Protein AF-I6AS46-F1 (afdb_monomer)

Foldseek 3Di:
DPQPQPDLPDDDDDDADPPRCPLVVVLLSLVLCVLSVDDNVNDDDDDPDPVVVVVSVVVNVVLVVCLVVDVVSVVVSLCVSPVDVVSSVSSCVVCVVVVVPPDDDDDDDDDDPPPPPDDDDDDDDDDDDDDDDDDDDDDDDDDDDDDDD

Solvent-accessible surface area (backbone atoms only — not comparable to full-atom values): 10313 Å² total; per-residue (Å²): 132,83,77,78,80,74,74,77,80,74,93,80,85,84,88,71,64,90,91,66,45,62,66,58,56,51,40,47,51,52,54,40,44,46,70,70,69,47,56,70,94,78,60,87,87,87,64,99,43,72,68,59,44,52,55,52,52,49,53,43,51,53,53,51,52,45,36,73,75,31,68,69,56,33,56,52,48,52,50,65,62,31,75,49,66,67,57,40,51,53,48,48,61,62,54,52,61,61,67,69,60,82,77,69,79,91,74,79,84,82,76,79,82,82,77,79,76,74,83,77,85,79,80,87,83,82,84,85,90,88,80,89,83,82,90,88,85,88,86,90,83,84,86,80,85,89,84,89,133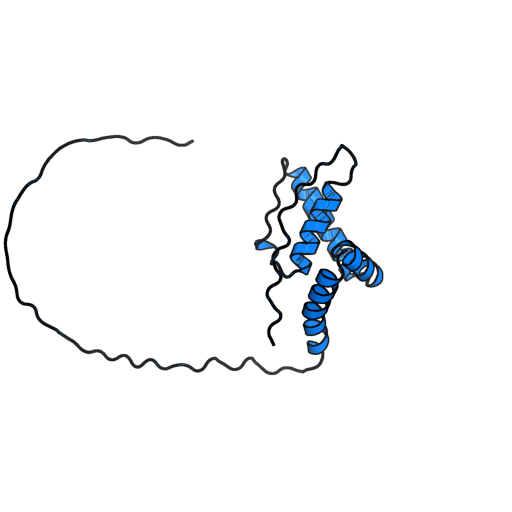

Radius of gyration: 29.0 Å; Cα contacts (8 Å, |Δi|>4): 41; chains: 1; bounding box: 75×50×52 Å

Mean predicted aligned error: 17.19 Å

pLDDT: mean 70.7, std 22.36, range [33.06, 97.69]

Structure (mmCIF, N/CA/C/O backbone):
data_AF-I6AS46-F1
#
_entry.id   AF-I6AS46-F1
#
loop_
_atom_site.group_PDB
_atom_site.id
_atom_site.type_symbol
_atom_site.label_atom_id
_atom_site.label_alt_id
_atom_site.label_comp_id
_atom_site.label_asym_id
_atom_site.label_entity_id
_atom_site.label_seq_id
_atom_site.pdbx_PDB_ins_code
_atom_site.Cartn_x
_atom_site.Cartn_y
_atom_site.Cartn_z
_atom_site.occupancy
_atom_site.B_iso_or_equiv
_atom_site.auth_seq_id
_atom_site.auth_comp_id
_atom_site.auth_asym_id
_atom_site.auth_atom_id
_atom_site.pdbx_PDB_model_num
ATOM 1 N N . MET A 1 1 ? -12.876 -28.429 -1.657 1.00 41.62 1 MET A N 1
ATOM 2 C CA . MET A 1 1 ? -12.775 -27.837 -0.304 1.00 41.62 1 MET A CA 1
ATOM 3 C C . MET A 1 1 ? -12.799 -26.328 -0.451 1.00 41.62 1 MET A C 1
ATOM 5 O O . MET A 1 1 ? -12.014 -25.816 -1.235 1.00 41.62 1 MET A O 1
ATOM 9 N N . ASN A 1 2 ? -13.709 -25.636 0.235 1.00 46.12 2 ASN A N 1
ATOM 10 C CA . ASN A 1 2 ? -13.698 -24.173 0.284 1.00 46.12 2 ASN A CA 1
ATOM 11 C C . ASN A 1 2 ? -12.563 -23.751 1.235 1.00 46.12 2 ASN A C 1
ATOM 13 O O . ASN A 1 2 ? -12.498 -24.318 2.331 1.00 46.12 2 ASN A O 1
ATOM 17 N N . PRO A 1 3 ? -11.646 -22.846 0.848 1.00 52.41 3 PRO A N 1
ATOM 18 C CA . PRO A 1 3 ? -10.605 -22.396 1.760 1.00 52.41 3 PRO A CA 1
ATOM 19 C C . PRO A 1 3 ? -11.246 -21.738 2.992 1.00 52.41 3 PRO A C 1
ATOM 21 O O . PRO A 1 3 ? -12.305 -21.114 2.868 1.00 52.41 3 PRO A O 1
ATOM 24 N N . PRO A 1 4 ? -10.640 -21.882 4.185 1.00 51.53 4 PRO A N 1
ATOM 25 C CA . PRO A 1 4 ? -11.155 -21.241 5.386 1.00 51.53 4 PRO A CA 1
ATOM 26 C C . PRO A 1 4 ? -11.260 -19.725 5.157 1.00 51.53 4 PRO A C 1
ATOM 28 O O . PRO A 1 4 ? -10.399 -19.153 4.476 1.00 51.53 4 PRO A O 1
ATOM 31 N N . PRO A 1 5 ? -12.297 -19.061 5.701 1.00 54.41 5 PRO A N 1
ATOM 32 C CA . PRO A 1 5 ? -12.403 -17.615 5.608 1.00 54.41 5 PRO A CA 1
ATOM 33 C C . PRO A 1 5 ? -11.149 -17.005 6.231 1.00 54.41 5 PRO A C 1
ATOM 35 O O . PRO A 1 5 ? -10.767 -17.354 7.351 1.00 54.41 5 PRO A O 1
ATOM 38 N N . LEU A 1 6 ? -10.486 -16.116 5.493 1.00 57.94 6 LEU A N 1
ATOM 39 C CA . LEU A 1 6 ? -9.358 -15.384 6.045 1.00 57.94 6 LEU A CA 1
ATOM 40 C C . LEU A 1 6 ? -9.876 -14.571 7.216 1.00 57.94 6 LEU A C 1
ATOM 42 O O . LEU A 1 6 ? -10.790 -13.759 7.064 1.00 57.94 6 LEU A O 1
ATOM 46 N N . GLN A 1 7 ? -9.296 -14.804 8.387 1.00 60.25 7 GLN A N 1
ATOM 47 C CA . GLN A 1 7 ? -9.570 -13.943 9.519 1.00 60.25 7 GLN A CA 1
ATOM 48 C C . GLN A 1 7 ? -9.150 -12.524 9.122 1.00 60.25 7 GLN A C 1
ATOM 50 O O . GLN A 1 7 ? -8.021 -12.339 8.645 1.00 60.25 7 GLN A O 1
ATOM 55 N N . PRO A 1 8 ? -10.043 -11.527 9.261 1.00 61.50 8 PRO A N 1
ATOM 56 C CA . PRO A 1 8 ? -9.684 -10.160 8.964 1.00 61.50 8 PRO A CA 1
ATOM 57 C C . PRO A 1 8 ? -8.493 -9.807 9.854 1.00 61.50 8 PRO A C 1
ATOM 59 O O . PRO A 1 8 ? -8.508 -10.085 11.056 1.00 61.50 8 PRO A O 1
ATOM 62 N N . PRO A 1 9 ? -7.419 -9.257 9.281 1.00 70.12 9 PRO A N 1
ATOM 63 C CA . PRO A 1 9 ? -6.229 -8.999 10.057 1.00 70.12 9 PRO A CA 1
ATOM 64 C C . PRO A 1 9 ? -6.569 -8.005 11.170 1.00 70.12 9 PRO A C 1
ATOM 66 O O . PRO A 1 9 ? -7.232 -7.004 10.901 1.00 70.12 9 PRO A O 1
ATOM 69 N N . GLY A 1 10 ? -6.111 -8.278 12.394 1.00 81.12 10 GLY A N 1
ATOM 70 C CA . GLY A 1 10 ? -6.505 -7.535 13.595 1.00 81.12 10 GLY A CA 1
ATOM 71 C C . GLY A 1 10 ? -6.318 -6.016 13.507 1.00 81.12 10 GLY A C 1
ATOM 72 O O . GLY A 1 10 ? -5.624 -5.497 12.624 1.00 81.12 10 GLY A O 1
ATOM 73 N N . HIS A 1 11 ? -6.949 -5.298 14.436 1.00 87.25 11 HIS A N 1
ATOM 74 C CA . HIS A 1 11 ? -6.838 -3.844 14.532 1.00 87.25 11 HIS A CA 1
ATOM 75 C C . HIS A 1 11 ? -5.375 -3.421 14.722 1.00 87.25 11 HIS A C 1
ATOM 77 O O . HIS A 1 11 ? -4.628 -4.043 15.476 1.00 87.25 11 HIS A O 1
ATOM 83 N N . ARG A 1 12 ? -4.956 -2.365 14.017 1.00 86.44 12 ARG A N 1
ATOM 84 C CA . ARG A 1 12 ? -3.594 -1.821 14.087 1.00 86.44 12 ARG A CA 1
ATOM 85 C C . ARG A 1 12 ? -3.660 -0.319 14.301 1.00 86.44 12 ARG A C 1
ATOM 87 O O . ARG A 1 12 ? -4.354 0.373 13.562 1.00 86.44 12 ARG A O 1
ATOM 94 N N . MET A 1 13 ? -2.904 0.168 15.276 1.00 88.94 13 MET A N 1
ATOM 95 C CA . MET A 1 13 ? -2.635 1.589 15.465 1.00 88.94 13 MET A CA 1
ATOM 96 C C . MET A 1 13 ? -1.217 1.872 14.979 1.00 88.94 13 MET A C 1
ATOM 98 O O . MET A 1 13 ? -0.277 1.197 15.391 1.00 88.94 13 MET A O 1
ATOM 102 N N . ILE A 1 14 ? -1.066 2.848 14.087 1.00 85.56 14 ILE A N 1
ATOM 103 C CA . ILE A 1 14 ? 0.235 3.255 13.549 1.00 85.56 14 ILE A CA 1
ATOM 104 C C . ILE A 1 14 ? 0.559 4.624 14.138 1.00 85.56 14 ILE A C 1
ATOM 106 O O . ILE A 1 14 ? -0.022 5.633 13.740 1.00 85.56 14 ILE A O 1
ATOM 110 N N . LEU A 1 15 ? 1.479 4.649 15.100 1.00 87.50 15 LEU A N 1
ATOM 111 C CA . LEU A 1 15 ? 2.066 5.881 15.622 1.00 87.50 15 LEU A CA 1
ATOM 112 C C . LEU A 1 15 ? 3.251 6.261 14.743 1.00 87.50 15 LEU A C 1
ATOM 114 O O . LEU A 1 15 ? 4.117 5.432 14.478 1.00 87.50 15 LEU A O 1
ATOM 118 N N . ALA A 1 16 ? 3.271 7.495 14.251 1.00 81.19 16 ALA A N 1
ATOM 119 C CA . ALA A 1 16 ? 4.202 7.854 13.197 1.00 81.19 16 ALA A CA 1
ATOM 120 C C . ALA A 1 16 ? 4.445 9.370 13.118 1.00 81.19 16 ALA A C 1
ATOM 122 O O . ALA A 1 16 ? 3.512 10.154 12.918 1.00 81.19 16 ALA A O 1
ATOM 123 N N . SER A 1 17 ? 5.713 9.779 13.204 1.00 86.31 17 SER A N 1
ATOM 124 C CA . SER A 1 17 ? 6.184 11.172 13.077 1.00 86.31 17 SER A CA 1
ATOM 125 C C . SER A 1 17 ? 6.125 11.683 11.628 1.00 86.31 17 SER A C 1
ATOM 127 O O . SER A 1 17 ? 5.799 10.925 10.706 1.00 86.31 17 SER A O 1
ATOM 129 N N . ALA A 1 18 ? 6.397 12.965 11.374 1.00 82.31 18 ALA A N 1
ATOM 130 C CA . ALA A 1 18 ? 6.520 13.474 10.000 1.00 82.31 18 ALA A CA 1
ATOM 131 C C . ALA A 1 18 ? 7.553 12.649 9.196 1.00 82.31 18 ALA A C 1
ATOM 133 O O . ALA A 1 18 ? 8.561 12.222 9.748 1.00 82.31 18 ALA A O 1
ATOM 134 N N . GLY A 1 19 ? 7.262 12.343 7.925 1.00 81.56 19 GLY A N 1
ATOM 135 C CA . GLY A 1 19 ? 8.168 11.581 7.045 1.00 81.56 19 GLY A CA 1
ATOM 136 C C . GLY A 1 19 ? 8.295 10.068 7.303 1.00 81.56 19 GLY A C 1
ATOM 137 O O . GLY A 1 19 ? 8.901 9.371 6.505 1.00 81.56 19 GLY A O 1
ATOM 138 N N . SER A 1 20 ? 7.678 9.516 8.350 1.00 76.62 20 SER A N 1
ATOM 139 C CA . SER A 1 20 ? 7.827 8.093 8.742 1.00 76.62 20 SER A CA 1
ATOM 140 C C . SER A 1 20 ? 7.035 7.069 7.906 1.00 76.62 20 SER A C 1
ATOM 142 O O . SER A 1 20 ? 6.897 5.916 8.302 1.00 76.62 20 SER A O 1
ATOM 144 N N . GLY A 1 21 ? 6.474 7.468 6.761 1.00 84.94 21 GLY A N 1
ATOM 145 C CA . GLY A 1 21 ? 5.791 6.527 5.865 1.00 84.94 21 GLY A CA 1
ATOM 146 C C . GLY A 1 21 ? 4.373 6.113 6.288 1.00 84.94 21 GLY A C 1
ATOM 147 O O . GLY A 1 21 ? 3.925 5.033 5.919 1.00 84.94 21 GLY A O 1
ATOM 148 N N . LYS A 1 22 ? 3.620 6.962 7.007 1.00 91.69 22 LYS A N 1
ATOM 149 C CA . LYS A 1 22 ? 2.192 6.712 7.337 1.00 91.69 22 LYS A CA 1
ATOM 150 C C . LYS A 1 22 ? 1.363 6.320 6.124 1.00 91.69 22 LYS A C 1
ATOM 152 O O . LYS A 1 22 ? 0.656 5.318 6.152 1.00 91.69 22 LYS A O 1
ATOM 157 N N . THR A 1 23 ? 1.476 7.114 5.063 1.00 90.06 23 THR A N 1
ATOM 158 C CA . THR A 1 23 ? 0.766 6.883 3.807 1.00 90.06 23 THR A CA 1
ATOM 159 C C . THR A 1 23 ? 1.148 5.528 3.234 1.00 90.06 23 THR A C 1
ATOM 161 O O . THR A 1 23 ? 0.274 4.727 2.945 1.00 90.06 23 THR A O 1
ATOM 164 N N . TYR A 1 24 ? 2.446 5.223 3.196 1.00 90.94 24 TYR A N 1
ATOM 165 C CA . TYR A 1 24 ? 2.956 3.944 2.718 1.00 90.94 24 TYR A CA 1
ATOM 166 C C . TYR A 1 24 ? 2.382 2.749 3.495 1.00 90.94 24 TYR A C 1
ATOM 168 O O . TYR A 1 24 ? 1.886 1.791 2.902 1.00 90.94 24 TYR A O 1
ATOM 176 N N . ALA A 1 25 ? 2.371 2.832 4.828 1.00 90.88 25 ALA A N 1
ATOM 177 C CA . ALA A 1 25 ? 1.812 1.792 5.682 1.00 90.88 25 ALA A CA 1
ATOM 178 C C . ALA A 1 25 ? 0.292 1.625 5.488 1.00 90.88 25 ALA A C 1
ATOM 180 O O . ALA A 1 25 ? -0.199 0.495 5.445 1.00 90.88 25 ALA A O 1
ATOM 181 N N . LEU A 1 26 ? -0.455 2.724 5.321 1.00 92.62 26 LEU A N 1
ATOM 182 C CA . LEU A 1 26 ? -1.891 2.689 5.027 1.00 92.62 26 LEU A CA 1
ATOM 183 C C . LEU A 1 26 ? -2.185 2.125 3.629 1.00 92.62 26 LEU A C 1
ATOM 185 O O . LEU A 1 26 ? -3.104 1.322 3.482 1.00 92.62 26 LEU A O 1
ATOM 189 N N . THR A 1 27 ? -1.391 2.481 2.617 1.00 94.50 27 THR A N 1
ATOM 190 C CA . THR A 1 27 ? -1.526 1.961 1.249 1.00 94.50 27 THR A CA 1
ATOM 191 C C . THR A 1 27 ? -1.268 0.459 1.240 1.00 94.50 27 THR A C 1
ATOM 193 O O . THR A 1 27 ? -2.086 -0.303 0.727 1.00 94.50 27 THR A O 1
ATOM 196 N N . ASN A 1 28 ? -0.192 0.004 1.890 1.00 93.69 28 ASN A N 1
ATOM 197 C CA . ASN A 1 28 ? 0.091 -1.422 2.057 1.00 93.69 28 ASN A CA 1
ATOM 198 C C . ASN A 1 28 ? -1.053 -2.135 2.767 1.00 93.69 28 ASN A C 1
ATOM 200 O O . ASN A 1 28 ? -1.468 -3.212 2.350 1.00 93.69 28 ASN A O 1
ATOM 204 N N . ARG A 1 29 ? -1.603 -1.524 3.818 1.00 92.56 29 ARG A N 1
ATOM 205 C CA . ARG A 1 29 ? -2.737 -2.092 4.537 1.00 92.56 29 ARG A CA 1
ATOM 206 C C . ARG A 1 29 ? -3.963 -2.255 3.640 1.00 92.56 29 ARG A C 1
ATOM 208 O O . ARG A 1 29 ? -4.607 -3.299 3.695 1.00 92.56 29 ARG A O 1
ATOM 215 N N . PHE A 1 30 ? -4.267 -1.261 2.812 1.00 94.62 30 PHE A N 1
ATOM 216 C CA . PHE A 1 30 ? -5.375 -1.331 1.864 1.00 94.62 30 PHE A CA 1
ATOM 217 C C . PHE A 1 30 ? -5.165 -2.462 0.849 1.00 94.62 30 PHE A C 1
ATOM 219 O O . PHE A 1 30 ? -6.026 -3.325 0.697 1.00 94.62 30 PHE A O 1
ATOM 226 N N . VAL A 1 31 ? -3.985 -2.521 0.221 1.00 94.81 31 VAL A N 1
ATOM 227 C CA . VAL A 1 31 ? -3.647 -3.574 -0.751 1.00 94.81 31 VAL A CA 1
ATOM 228 C C . VAL A 1 31 ? -3.659 -4.959 -0.101 1.00 94.81 31 VAL A C 1
ATOM 230 O O . VAL A 1 31 ? -4.128 -5.915 -0.707 1.00 94.81 31 VAL A O 1
ATOM 233 N N . GLN A 1 32 ? -3.215 -5.079 1.152 1.00 91.38 32 GLN A N 1
ATOM 234 C CA . GLN A 1 32 ? -3.288 -6.327 1.908 1.00 91.38 32 GLN A CA 1
ATOM 235 C C . GLN A 1 32 ? -4.738 -6.802 2.077 1.00 91.38 32 GLN A C 1
ATOM 237 O O . GLN A 1 32 ? -5.010 -7.984 1.897 1.00 91.38 32 GLN A O 1
ATOM 242 N N . LEU A 1 33 ? -5.673 -5.904 2.403 1.00 90.50 33 LEU A N 1
ATOM 243 C CA . LEU A 1 33 ? -7.092 -6.253 2.527 1.00 90.50 33 LEU A CA 1
ATOM 244 C C . LEU A 1 33 ? -7.678 -6.716 1.187 1.00 90.50 33 LEU A C 1
ATOM 246 O O . LEU A 1 33 ? -8.371 -7.732 1.155 1.00 90.50 33 LEU A O 1
ATOM 250 N N . LEU A 1 34 ? -7.345 -6.035 0.087 1.00 91.56 34 LEU A N 1
ATOM 251 C CA . LEU A 1 34 ? -7.735 -6.468 -1.260 1.00 91.56 34 LEU A CA 1
ATOM 252 C C . LEU A 1 34 ? -7.170 -7.856 -1.597 1.00 91.56 34 LEU A C 1
ATOM 254 O O . LEU A 1 34 ? -7.887 -8.724 -2.084 1.00 91.56 34 LEU A O 1
ATOM 258 N N . ALA A 1 35 ? -5.892 -8.089 -1.293 1.00 88.81 35 ALA A N 1
ATOM 259 C CA . ALA A 1 35 ? -5.210 -9.360 -1.528 1.00 88.81 35 ALA A CA 1
ATOM 260 C C . ALA A 1 35 ? -5.816 -10.522 -0.716 1.00 88.81 35 ALA A C 1
ATOM 262 O O . ALA A 1 35 ? -5.788 -11.668 -1.165 1.00 88.81 35 ALA A O 1
ATOM 263 N N . LEU A 1 36 ? -6.396 -10.212 0.447 1.00 85.81 36 LEU A N 1
ATOM 264 C CA . LEU A 1 36 ? -7.174 -11.122 1.292 1.00 85.81 36 LEU A CA 1
ATOM 265 C C . LEU A 1 36 ? -8.628 -11.315 0.801 1.00 85.81 36 LEU A C 1
ATOM 267 O O . LEU A 1 36 ? -9.433 -11.942 1.486 1.00 85.81 36 LEU A O 1
ATOM 271 N N . GLY A 1 37 ? -8.984 -10.780 -0.369 1.00 86.00 37 GLY A N 1
ATOM 272 C CA . GLY A 1 37 ? -10.293 -10.965 -0.997 1.00 86.00 37 GLY A CA 1
ATOM 273 C C . GLY A 1 37 ? -11.377 -10.000 -0.517 1.00 86.00 37 GLY A C 1
ATOM 274 O O . GLY A 1 37 ? -12.553 -10.215 -0.814 1.00 86.00 37 GLY A O 1
ATOM 275 N N . ALA A 1 38 ? -11.029 -8.938 0.218 1.00 88.12 38 ALA A N 1
ATOM 276 C CA . ALA A 1 38 ? -11.998 -7.895 0.532 1.00 88.12 38 ALA A CA 1
ATOM 277 C C . ALA A 1 38 ? -12.382 -7.136 -0.747 1.00 88.12 38 ALA A C 1
ATOM 279 O O . ALA A 1 38 ? -11.518 -6.619 -1.455 1.00 88.12 38 ALA A O 1
ATOM 280 N N . ALA A 1 39 ? -13.684 -7.047 -1.022 1.00 88.44 39 ALA A N 1
ATOM 281 C CA . ALA A 1 39 ? -14.193 -6.209 -2.101 1.00 88.44 39 ALA A CA 1
ATOM 282 C C . ALA A 1 39 ? -13.875 -4.727 -1.807 1.00 88.44 39 ALA A C 1
ATOM 284 O O . ALA A 1 39 ? -14.048 -4.301 -0.658 1.00 88.44 39 ALA A O 1
ATOM 285 N N . PRO A 1 40 ? -13.414 -3.937 -2.795 1.00 91.69 40 PRO A N 1
ATOM 286 C CA . PRO A 1 40 ? -12.982 -2.556 -2.576 1.00 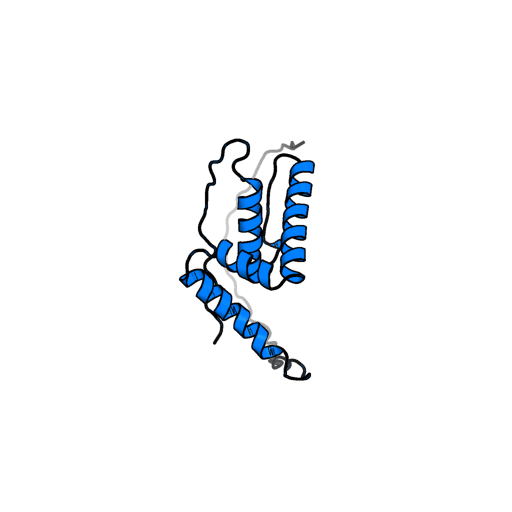91.69 40 PRO A CA 1
ATOM 287 C C . PRO A 1 40 ? -14.095 -1.670 -2.002 1.00 91.69 40 PRO A C 1
ATOM 289 O O . PRO A 1 40 ? -13.824 -0.831 -1.149 1.00 91.69 40 PRO A O 1
ATOM 292 N N . GLU A 1 41 ? -15.355 -1.914 -2.365 1.00 93.50 41 GLU A N 1
ATOM 293 C CA . GLU A 1 41 ? -16.533 -1.191 -1.864 1.00 93.50 41 GLU A CA 1
ATOM 294 C C . GLU A 1 41 ? -16.792 -1.440 -0.369 1.00 93.50 41 GLU A C 1
ATOM 296 O O . GLU A 1 41 ? -17.549 -0.711 0.270 1.00 93.50 41 GLU A O 1
ATOM 301 N N . ARG A 1 42 ? -16.168 -2.475 0.209 1.00 91.88 42 ARG A N 1
ATOM 302 C CA . ARG A 1 42 ? -16.261 -2.817 1.636 1.00 91.88 42 ARG A CA 1
ATOM 303 C C . ARG A 1 42 ? -15.121 -2.229 2.467 1.00 91.88 42 ARG A C 1
ATOM 305 O O . ARG A 1 42 ? -15.108 -2.436 3.681 1.00 91.88 42 ARG A O 1
ATOM 312 N N . ILE A 1 43 ? -14.170 -1.527 1.849 1.00 92.69 43 ILE A N 1
ATOM 313 C CA . ILE A 1 43 ? -13.041 -0.900 2.537 1.00 92.69 43 ILE A CA 1
ATOM 314 C C . ILE A 1 43 ? -13.246 0.614 2.541 1.00 92.69 43 ILE A C 1
ATOM 316 O O . ILE A 1 43 ? -13.199 1.265 1.502 1.00 92.69 43 ILE A O 1
ATOM 320 N N . VAL A 1 44 ? -13.426 1.188 3.729 1.00 93.94 44 VAL A N 1
ATOM 321 C CA . VAL A 1 44 ? -13.554 2.640 3.904 1.00 93.94 44 VAL A CA 1
ATOM 322 C C . VAL A 1 44 ? -12.243 3.201 4.445 1.00 93.94 44 VAL A C 1
ATOM 324 O O . VAL A 1 44 ? -11.775 2.786 5.505 1.00 93.94 44 VAL A O 1
ATOM 327 N N . ALA A 1 45 ? -11.664 4.163 3.726 1.00 93.12 45 ALA A N 1
ATOM 328 C CA . ALA A 1 45 ? -10.517 4.947 4.173 1.00 93.12 45 ALA A CA 1
ATOM 329 C C . ALA A 1 45 ? -10.950 6.401 4.389 1.00 93.12 45 ALA A C 1
ATOM 331 O O . ALA A 1 45 ? -11.509 7.026 3.491 1.00 93.12 45 ALA A O 1
ATOM 332 N N . LEU A 1 46 ? -10.702 6.933 5.587 1.00 94.44 46 LEU A N 1
ATOM 333 C CA . LEU A 1 46 ? -11.076 8.294 5.968 1.00 94.44 46 LEU A CA 1
ATOM 334 C C . LEU A 1 46 ? -9.822 9.162 6.093 1.00 94.44 46 LEU A C 1
ATOM 336 O O . LEU A 1 46 ? -8.825 8.743 6.681 1.00 94.44 46 LEU A O 1
ATOM 340 N N . THR A 1 47 ? -9.880 10.382 5.565 1.00 93.69 47 THR A N 1
ATOM 341 C CA . THR A 1 47 ? -8.801 11.374 5.639 1.00 93.69 47 THR A CA 1
ATOM 342 C C . THR A 1 47 ? -9.363 12.739 6.034 1.00 93.69 47 THR A C 1
ATOM 344 O O . THR A 1 47 ? -10.549 13.015 5.866 1.00 93.69 47 THR A O 1
ATOM 347 N N . PHE A 1 48 ? -8.505 13.624 6.548 1.00 95.19 48 PHE A N 1
ATOM 348 C CA . PHE A 1 48 ? -8.918 14.974 6.953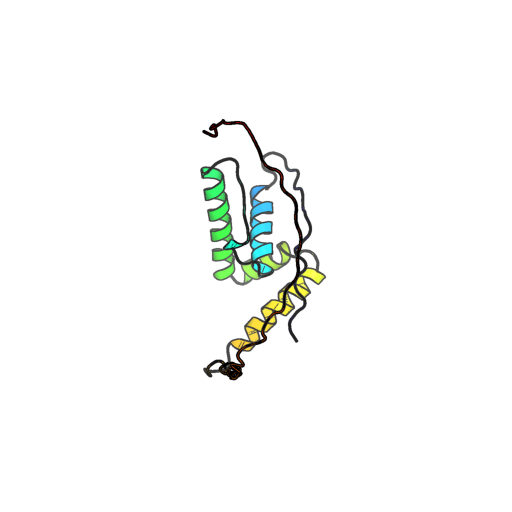 1.00 95.19 48 PHE A CA 1
ATOM 349 C C . PHE A 1 48 ? -9.243 15.899 5.775 1.00 95.19 48 PHE A C 1
ATOM 351 O O . PHE A 1 48 ? -9.971 16.874 5.943 1.00 95.19 48 PHE A O 1
ATOM 358 N N . THR A 1 49 ? -8.688 15.641 4.588 1.00 96.38 49 THR A N 1
ATOM 359 C CA . THR A 1 49 ? -8.859 16.515 3.423 1.00 96.38 49 THR A CA 1
ATOM 360 C C . THR A 1 49 ? -9.123 15.717 2.154 1.00 96.38 49 THR A C 1
ATOM 362 O O . THR A 1 49 ? -8.608 14.613 1.965 1.00 96.38 49 THR A O 1
ATOM 365 N N . ARG A 1 50 ? -9.877 16.325 1.230 1.00 97.50 50 ARG A N 1
ATOM 366 C CA . ARG A 1 50 ? -10.138 15.754 -0.102 1.00 97.50 50 ARG A CA 1
ATOM 367 C C . ARG A 1 50 ? -8.857 15.534 -0.906 1.00 97.50 50 ARG A C 1
ATOM 369 O O . ARG A 1 50 ? -8.732 14.514 -1.568 1.00 97.50 50 ARG A O 1
ATOM 376 N N . LYS A 1 51 ? -7.896 16.461 -0.813 1.00 96.75 51 LYS A N 1
ATOM 377 C CA . LYS A 1 51 ? -6.595 16.329 -1.484 1.00 96.75 51 LYS A CA 1
ATOM 378 C C . LYS A 1 51 ? -5.845 15.088 -0.991 1.00 96.75 51 LYS A C 1
ATOM 380 O O . LYS A 1 51 ? -5.423 14.284 -1.809 1.00 96.75 51 LYS A O 1
ATOM 385 N N . ALA A 1 52 ? -5.774 14.887 0.327 1.00 94.88 52 ALA A N 1
ATOM 386 C CA . ALA A 1 52 ? -5.138 13.702 0.900 1.00 94.88 52 ALA A CA 1
ATOM 387 C C . ALA A 1 52 ? -5.877 12.403 0.537 1.00 94.88 52 ALA A C 1
ATOM 389 O O . ALA A 1 52 ? -5.232 11.377 0.358 1.00 94.88 52 ALA A O 1
ATOM 390 N N . ALA A 1 53 ? -7.212 12.433 0.415 1.00 95.38 53 ALA A N 1
ATOM 391 C CA . ALA A 1 53 ? -7.968 11.279 -0.082 1.00 95.38 53 ALA A CA 1
ATOM 392 C C . ALA A 1 53 ? -7.574 10.921 -1.525 1.00 95.38 53 ALA A C 1
ATOM 394 O O . ALA A 1 53 ? -7.320 9.752 -1.797 1.00 95.38 53 ALA A O 1
ATOM 395 N N . GLY A 1 54 ? -7.486 11.921 -2.413 1.00 96.31 54 GLY A N 1
ATOM 396 C CA . GLY A 1 54 ? -7.080 11.730 -3.809 1.00 96.31 54 GLY A CA 1
ATOM 397 C C . GLY A 1 54 ? -5.657 11.188 -3.939 1.00 96.31 54 GLY A C 1
ATOM 398 O O . GLY A 1 54 ? -5.437 10.168 -4.583 1.00 96.31 54 GLY A O 1
ATOM 399 N N . GLU A 1 55 ? -4.699 11.799 -3.238 1.00 95.94 55 GLU A N 1
ATOM 400 C CA . GLU A 1 55 ? -3.311 11.317 -3.209 1.00 95.94 55 GLU A CA 1
ATOM 401 C C . GLU A 1 55 ? -3.230 9.875 -2.688 1.00 95.94 55 GLU A C 1
ATOM 403 O O . GLU A 1 55 ? -2.519 9.045 -3.248 1.00 95.94 55 GLU A O 1
ATOM 408 N N . PHE A 1 56 ? -3.998 9.543 -1.646 1.00 95.62 56 PHE A N 1
ATOM 409 C CA . PHE A 1 56 ? -4.036 8.189 -1.106 1.00 95.62 56 PHE A CA 1
ATOM 410 C C . PHE A 1 56 ? -4.594 7.166 -2.108 1.00 95.62 56 PHE A C 1
ATOM 412 O O . PHE A 1 56 ? -4.002 6.096 -2.271 1.00 95.62 56 PHE A O 1
ATOM 419 N N . SER A 1 57 ? -5.698 7.482 -2.797 1.00 95.44 57 SER A N 1
ATOM 420 C CA . SER A 1 57 ? -6.258 6.603 -3.832 1.00 95.44 57 SER A CA 1
ATOM 421 C C . SER A 1 57 ? -5.316 6.432 -5.019 1.00 95.44 57 SER A C 1
ATOM 423 O O . SER A 1 57 ? -5.143 5.311 -5.500 1.00 95.44 57 SER A O 1
ATOM 425 N N . ASP A 1 58 ? -4.657 7.506 -5.451 1.00 96.81 58 ASP A N 1
ATOM 426 C CA . ASP A 1 58 ? -3.719 7.469 -6.571 1.00 96.81 58 ASP A CA 1
ATOM 427 C C . ASP A 1 58 ? -2.523 6.567 -6.259 1.00 96.81 58 ASP A C 1
ATOM 429 O O . ASP A 1 58 ? -2.115 5.764 -7.098 1.00 96.81 58 ASP A O 1
ATOM 433 N N . GLU A 1 59 ? -1.984 6.632 -5.039 1.00 96.75 59 GLU A N 1
ATOM 434 C CA . GLU A 1 59 ? -0.888 5.757 -4.615 1.00 96.75 59 GLU A CA 1
ATOM 435 C C . GLU A 1 59 ? -1.297 4.277 -4.572 1.00 96.75 59 GLU A C 1
ATOM 437 O O . GLU A 1 59 ? -0.520 3.411 -4.984 1.00 96.75 59 GLU A O 1
ATOM 442 N N . ILE A 1 60 ? -2.528 3.963 -4.146 1.00 96.56 60 ILE A N 1
ATOM 443 C CA . ILE A 1 60 ? -3.060 2.591 -4.219 1.00 96.56 60 ILE A CA 1
ATOM 444 C C . ILE A 1 60 ? -3.114 2.121 -5.675 1.00 96.56 60 ILE A C 1
ATOM 446 O O . ILE A 1 60 ? -2.609 1.042 -5.992 1.00 96.56 60 ILE A O 1
ATOM 450 N N . LEU A 1 61 ? -3.698 2.927 -6.565 1.00 97.06 61 LEU A N 1
ATOM 451 C CA . LEU A 1 61 ? -3.863 2.574 -7.974 1.00 97.06 61 LEU A CA 1
ATOM 452 C C . LEU A 1 61 ? -2.516 2.389 -8.676 1.00 97.06 61 LEU A C 1
ATOM 454 O O . LEU A 1 61 ? -2.329 1.387 -9.361 1.00 97.06 61 LEU A O 1
ATOM 458 N N . LYS A 1 62 ? -1.547 3.287 -8.456 1.00 97.25 62 LYS A N 1
ATOM 459 C CA . LYS A 1 62 ? -0.182 3.153 -8.994 1.00 97.25 62 LYS A CA 1
ATOM 460 C C . LYS A 1 62 ? 0.481 1.860 -8.530 1.00 97.25 62 LYS A C 1
ATOM 462 O O . LYS A 1 62 ? 1.088 1.152 -9.333 1.00 97.25 62 LYS A O 1
ATOM 467 N N . LYS A 1 63 ? 0.356 1.534 -7.241 1.00 95.94 63 LYS A N 1
ATOM 468 C CA . LYS A 1 63 ? 0.947 0.326 -6.654 1.00 95.94 63 LYS A CA 1
ATOM 469 C C . LYS A 1 63 ? 0.336 -0.948 -7.241 1.00 95.94 63 LYS A C 1
ATOM 471 O O . LYS A 1 63 ? 1.074 -1.861 -7.606 1.00 95.94 63 LYS A O 1
ATOM 476 N N . LEU A 1 64 ? -0.989 -0.985 -7.391 1.00 96.62 64 LEU A N 1
ATOM 477 C CA . LEU A 1 64 ? -1.704 -2.094 -8.029 1.00 96.62 64 LEU A CA 1
ATOM 478 C C . LEU A 1 64 ? -1.366 -2.218 -9.519 1.00 96.62 64 LEU A C 1
ATOM 480 O O . LEU A 1 64 ? -1.082 -3.318 -9.982 1.00 96.62 64 LEU A O 1
ATOM 484 N N . ALA A 1 65 ? -1.337 -1.105 -10.256 1.00 97.69 65 ALA A N 1
ATOM 485 C CA . ALA A 1 65 ? -0.985 -1.089 -11.673 1.00 97.69 65 ALA A CA 1
ATOM 486 C C . ALA A 1 65 ? 0.439 -1.613 -11.904 1.00 97.69 65 ALA A C 1
ATOM 488 O O . ALA A 1 65 ? 0.659 -2.445 -12.782 1.00 97.69 65 ALA A O 1
ATOM 489 N N . ARG A 1 66 ? 1.397 -1.199 -11.065 1.00 97.31 66 ARG A N 1
ATOM 490 C CA . ARG A 1 66 ? 2.769 -1.713 -11.121 1.00 97.31 66 ARG A CA 1
ATOM 491 C C . ARG A 1 66 ? 2.831 -3.210 -10.820 1.00 97.31 66 ARG A C 1
ATOM 493 O O . ARG A 1 66 ? 3.504 -3.931 -11.541 1.00 97.31 66 ARG A O 1
ATOM 500 N N . ALA A 1 67 ? 2.107 -3.688 -9.808 1.00 95.62 67 ALA A N 1
ATOM 501 C CA . ALA A 1 67 ? 2.031 -5.119 -9.501 1.00 95.62 67 ALA A CA 1
ATOM 502 C C . ALA A 1 67 ? 1.349 -5.942 -10.604 1.00 95.62 67 ALA A C 1
ATOM 504 O O . ALA A 1 67 ? 1.677 -7.109 -10.781 1.00 95.62 67 ALA A O 1
ATOM 505 N N . ALA A 1 68 ? 0.424 -5.354 -11.362 1.00 94.56 68 ALA A N 1
ATOM 506 C CA . ALA A 1 68 ? -0.177 -6.016 -12.515 1.00 94.56 68 ALA A CA 1
ATOM 507 C C . ALA A 1 68 ? 0.776 -6.083 -13.723 1.00 94.56 68 ALA A C 1
ATOM 509 O O . ALA A 1 68 ? 0.729 -7.051 -14.478 1.00 94.56 68 ALA A O 1
ATOM 510 N N . ALA A 1 69 ? 1.622 -5.065 -13.908 1.00 97.12 69 ALA A N 1
ATOM 511 C CA . ALA A 1 69 ? 2.539 -4.960 -15.043 1.00 97.12 69 ALA A CA 1
ATOM 512 C C . ALA A 1 69 ? 3.875 -5.698 -14.839 1.00 97.12 69 ALA A C 1
ATOM 514 O O . ALA A 1 69 ? 4.468 -6.161 -15.810 1.00 97.12 69 ALA A O 1
ATOM 515 N N . ASP A 1 70 ? 4.351 -5.799 -13.598 1.00 96.75 70 ASP A N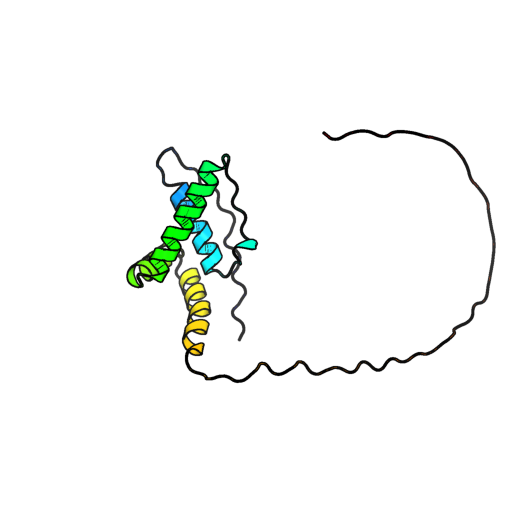 1
ATOM 516 C CA . ASP A 1 70 ? 5.673 -6.323 -13.249 1.00 96.75 70 ASP A CA 1
ATOM 517 C C . ASP A 1 70 ? 5.544 -7.494 -12.246 1.00 96.75 70 ASP A C 1
ATOM 519 O O . ASP A 1 70 ? 5.271 -7.270 -11.057 1.00 96.75 70 ASP A O 1
ATOM 523 N N . PRO A 1 71 ? 5.739 -8.751 -12.701 1.00 92.88 71 PRO A N 1
ATOM 524 C CA . PRO A 1 71 ? 5.671 -9.936 -11.845 1.00 92.88 71 PRO A CA 1
ATOM 525 C C . PRO A 1 71 ? 6.709 -9.957 -10.715 1.00 92.88 71 PRO A C 1
ATOM 527 O O . PRO A 1 71 ? 6.418 -10.454 -9.621 1.00 92.88 71 PRO A O 1
ATOM 530 N N . ASP A 1 72 ? 7.902 -9.402 -10.938 1.00 95.00 72 ASP A N 1
ATOM 531 C CA . ASP A 1 72 ? 8.962 -9.365 -9.928 1.00 95.00 72 ASP A CA 1
ATOM 532 C C . ASP A 1 72 ? 8.597 -8.378 -8.819 1.00 95.00 72 ASP A C 1
ATOM 534 O O . ASP A 1 72 ? 8.702 -8.696 -7.624 1.00 95.00 72 ASP A O 1
ATOM 538 N N . TYR A 1 73 ? 8.055 -7.217 -9.196 1.00 95.19 73 TYR A N 1
ATOM 539 C CA . TYR A 1 73 ? 7.481 -6.275 -8.242 1.00 95.19 73 TYR A CA 1
ATOM 540 C C . TYR A 1 73 ? 6.305 -6.888 -7.475 1.00 95.19 73 TYR A C 1
ATOM 542 O O . TYR A 1 73 ? 6.242 -6.752 -6.252 1.00 95.19 73 TYR A O 1
ATOM 550 N N . ALA A 1 74 ? 5.408 -7.614 -8.149 1.00 92.62 74 ALA A N 1
ATOM 551 C CA . ALA A 1 74 ? 4.288 -8.295 -7.501 1.00 92.62 74 ALA A CA 1
ATOM 552 C C . ALA A 1 74 ? 4.761 -9.307 -6.445 1.00 92.62 74 ALA A C 1
ATOM 554 O O . ALA A 1 74 ? 4.224 -9.353 -5.335 1.00 92.62 74 ALA A O 1
ATOM 555 N N . SER A 1 75 ? 5.799 -10.086 -6.761 1.00 90.88 75 SER A N 1
ATOM 556 C CA . SER A 1 75 ? 6.377 -11.065 -5.836 1.00 90.88 75 SER A CA 1
ATOM 557 C C . SER A 1 75 ? 7.019 -10.398 -4.611 1.00 90.88 75 SER A C 1
ATOM 559 O O . SER A 1 75 ? 6.848 -10.863 -3.478 1.00 90.88 75 SER A O 1
ATOM 561 N N . THR A 1 76 ? 7.699 -9.269 -4.824 1.00 93.88 76 THR A N 1
ATOM 562 C CA . THR A 1 76 ? 8.318 -8.462 -3.767 1.00 93.88 76 THR A CA 1
ATOM 563 C C . THR A 1 76 ? 7.251 -7.851 -2.867 1.00 93.88 76 THR A C 1
ATOM 565 O O . THR A 1 76 ? 7.314 -7.983 -1.644 1.00 93.88 76 THR A O 1
ATOM 568 N N . LEU A 1 77 ? 6.215 -7.267 -3.467 1.00 93.12 77 LEU A N 1
ATOM 569 C CA . LEU A 1 77 ? 5.092 -6.691 -2.747 1.00 93.12 77 LEU A CA 1
ATOM 570 C C . LEU A 1 77 ? 4.358 -7.746 -1.911 1.00 93.12 77 LEU A C 1
ATOM 572 O O . LEU A 1 77 ? 4.072 -7.511 -0.742 1.00 93.12 77 LEU A O 1
ATOM 576 N N . ALA A 1 78 ? 4.105 -8.940 -2.452 1.00 90.25 78 ALA A N 1
ATOM 577 C CA . ALA A 1 78 ? 3.464 -10.018 -1.699 1.00 90.25 78 ALA A CA 1
ATOM 578 C C . ALA A 1 78 ? 4.267 -10.420 -0.446 1.00 90.25 78 ALA A C 1
ATOM 580 O O . ALA A 1 78 ? 3.682 -10.674 0.610 1.00 90.25 78 ALA A O 1
ATOM 581 N N . ARG A 1 79 ? 5.606 -10.442 -0.531 1.00 89.75 79 ARG A N 1
ATOM 582 C CA . ARG A 1 79 ? 6.478 -10.707 0.629 1.00 89.75 79 ARG A CA 1
ATOM 583 C C . ARG A 1 79 ? 6.381 -9.615 1.687 1.00 89.75 79 ARG A C 1
ATOM 585 O O . ARG A 1 79 ? 6.441 -9.930 2.874 1.00 89.75 79 ARG A O 1
ATOM 592 N N . GLU A 1 80 ? 6.235 -8.370 1.256 1.00 90.94 80 GLU A N 1
ATOM 593 C CA . GLU A 1 80 ? 6.125 -7.210 2.132 1.00 90.94 80 GLU A CA 1
ATOM 594 C C . GLU A 1 80 ? 4.764 -7.136 2.841 1.00 90.94 80 GLU A C 1
ATOM 596 O O . GLU A 1 80 ? 4.698 -6.897 4.045 1.00 90.94 80 GLU A O 1
ATOM 601 N N . LEU A 1 81 ? 3.670 -7.374 2.110 1.00 89.56 81 LEU A N 1
ATOM 602 C CA . LEU A 1 81 ? 2.309 -7.315 2.653 1.00 89.56 81 LEU A CA 1
ATOM 603 C C . LEU A 1 81 ? 2.029 -8.432 3.656 1.00 89.56 81 LEU A C 1
ATOM 605 O O . LEU A 1 81 ? 1.248 -8.249 4.589 1.00 8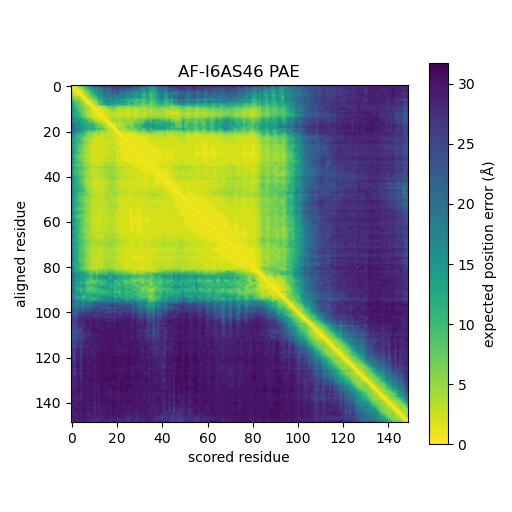9.56 81 LEU A O 1
ATOM 609 N N . PHE A 1 82 ? 2.654 -9.589 3.471 1.00 85.69 82 PHE A N 1
ATOM 610 C CA . PHE A 1 82 ? 2.488 -10.749 4.333 1.00 85.69 82 PHE A CA 1
ATOM 611 C C . PHE A 1 82 ? 3.857 -11.138 4.882 1.00 85.69 82 PHE A C 1
ATOM 613 O O . PHE A 1 82 ? 4.477 -12.034 4.332 1.00 85.69 82 PHE A O 1
ATOM 620 N N . PRO A 1 83 ? 4.389 -10.462 5.912 1.00 75.19 83 PRO A N 1
ATOM 621 C CA . PRO A 1 83 ? 5.688 -10.824 6.478 1.00 75.19 83 PRO A CA 1
ATOM 622 C C . PRO A 1 83 ? 5.647 -12.185 7.185 1.00 75.19 83 PRO A C 1
ATOM 624 O O . PRO A 1 83 ? 6.639 -12.907 7.178 1.00 75.19 83 PRO A O 1
ATOM 627 N N . ASP A 1 84 ? 4.489 -12.546 7.741 1.00 77.00 84 ASP A N 1
ATOM 628 C CA . ASP A 1 84 ? 4.253 -13.828 8.394 1.00 77.00 84 ASP A CA 1
ATOM 629 C C . ASP A 1 84 ? 4.042 -14.956 7.366 1.00 77.00 84 ASP A C 1
ATOM 631 O O . ASP A 1 84 ? 3.193 -14.866 6.468 1.00 77.00 84 ASP A O 1
ATOM 635 N N . ASP A 1 85 ? 4.810 -16.040 7.497 1.00 67.50 85 ASP A N 1
ATOM 636 C CA . ASP A 1 85 ? 4.775 -17.156 6.550 1.00 67.50 85 ASP A CA 1
ATOM 637 C C . ASP A 1 85 ? 3.439 -17.914 6.550 1.00 67.50 85 ASP A C 1
ATOM 639 O O . ASP A 1 85 ? 3.054 -18.460 5.511 1.00 67.50 85 ASP A O 1
ATOM 643 N N . ALA A 1 86 ? 2.685 -17.923 7.656 1.00 66.25 86 ALA A N 1
ATOM 644 C CA . ALA A 1 86 ? 1.350 -18.516 7.682 1.00 66.25 86 ALA A CA 1
ATOM 645 C C . ALA A 1 86 ? 0.379 -17.693 6.826 1.00 66.25 86 ALA A C 1
ATOM 647 O O . ALA A 1 86 ? -0.360 -18.254 6.013 1.00 66.25 86 ALA A O 1
ATOM 648 N N . GLN A 1 87 ? 0.442 -16.360 6.917 1.00 66.06 87 GLN A N 1
ATOM 649 C CA . GLN A 1 87 ? -0.361 -15.477 6.065 1.00 66.06 87 GLN A CA 1
ATOM 650 C C . GLN A 1 87 ? 0.020 -15.607 4.582 1.00 66.06 87 GLN A C 1
ATOM 652 O O . GLN A 1 87 ? -0.864 -15.629 3.725 1.00 66.06 87 GLN A O 1
ATOM 657 N N . ARG A 1 88 ? 1.311 -15.787 4.266 1.00 69.62 88 ARG A N 1
ATOM 658 C CA . ARG A 1 88 ? 1.769 -16.065 2.889 1.00 69.62 88 ARG A CA 1
ATOM 659 C C . ARG A 1 88 ? 1.222 -17.378 2.348 1.00 69.62 88 ARG A C 1
ATOM 661 O O . ARG A 1 88 ? 0.831 -17.437 1.185 1.00 69.62 88 ARG A O 1
ATOM 668 N N . ARG A 1 89 ? 1.217 -18.438 3.161 1.00 66.31 89 ARG A N 1
ATOM 669 C CA . ARG A 1 89 ? 0.669 -19.749 2.776 1.00 66.31 89 ARG A CA 1
ATOM 670 C C . ARG A 1 89 ? -0.827 -19.657 2.502 1.00 66.31 89 ARG A C 1
ATOM 672 O O . ARG A 1 89 ? -1.274 -20.188 1.493 1.00 66.31 89 ARG A O 1
ATOM 679 N N . LEU A 1 90 ? -1.569 -18.941 3.347 1.00 67.88 90 LEU A N 1
ATOM 680 C CA . LEU A 1 90 ? -2.999 -18.694 3.154 1.00 67.88 90 LEU A CA 1
ATOM 681 C C . LEU A 1 90 ? -3.272 -17.908 1.867 1.00 67.88 90 LEU A C 1
ATOM 683 O O . LEU A 1 90 ? -4.093 -18.334 1.058 1.00 67.88 90 LEU A O 1
ATOM 687 N N . PHE A 1 91 ? -2.532 -16.821 1.640 1.00 69.62 91 PHE A N 1
ATOM 688 C CA . PHE A 1 91 ? -2.607 -16.052 0.400 1.00 69.62 91 PHE A CA 1
ATOM 689 C C . PHE A 1 91 ? -2.320 -16.940 -0.822 1.00 69.62 91 PHE A C 1
ATOM 691 O O . PHE A 1 91 ? -3.136 -17.028 -1.737 1.00 69.62 91 PHE A O 1
ATOM 698 N N . LYS A 1 92 ? -1.208 -17.687 -0.817 1.00 73.12 92 LYS A N 1
ATOM 699 C CA . LYS A 1 92 ? -0.868 -18.608 -1.911 1.00 73.12 92 LYS A CA 1
ATOM 700 C C . LYS A 1 92 ? -1.934 -19.679 -2.133 1.00 73.12 92 LYS A C 1
ATOM 702 O O . LYS A 1 92 ? -2.223 -19.963 -3.282 1.00 73.12 92 LYS A O 1
ATOM 707 N N . ALA A 1 93 ? -2.514 -20.253 -1.079 1.00 66.56 93 ALA A N 1
ATOM 708 C CA . ALA A 1 93 ? -3.532 -21.299 -1.190 1.00 66.56 93 ALA A CA 1
ATOM 709 C C . ALA A 1 93 ? -4.841 -20.799 -1.823 1.00 66.56 93 ALA A C 1
ATOM 711 O O . ALA A 1 93 ? -5.512 -21.546 -2.530 1.00 66.56 93 ALA A O 1
ATOM 712 N N . GLN A 1 94 ? -5.211 -19.538 -1.590 1.00 64.25 94 GLN A N 1
ATOM 713 C CA . GLN A 1 94 ? -6.389 -18.942 -2.221 1.00 64.25 94 GLN A CA 1
ATOM 714 C C . GLN A 1 94 ? -6.141 -18.539 -3.672 1.00 64.25 94 GLN A C 1
ATOM 716 O O . GLN A 1 94 ? -7.014 -18.710 -4.519 1.00 64.25 94 GLN A O 1
ATOM 721 N N . HIS A 1 95 ? -4.943 -18.041 -3.971 1.00 68.31 95 HIS A N 1
ATOM 722 C CA . HIS A 1 95 ? -4.586 -17.592 -5.317 1.00 68.31 95 HIS A CA 1
ATOM 723 C C . HIS A 1 95 ? -4.041 -18.721 -6.209 1.00 68.31 95 HIS A C 1
ATOM 725 O O . HIS A 1 95 ? -4.054 -18.590 -7.428 1.00 68.31 95 HIS A O 1
ATOM 731 N N . SER A 1 96 ? -3.643 -19.871 -5.655 1.00 54.59 96 SER A N 1
ATOM 732 C CA . SER A 1 96 ? -3.337 -21.085 -6.431 1.00 54.59 96 SER A CA 1
ATOM 733 C C . SER A 1 96 ? -4.594 -21.767 -6.975 1.00 54.59 96 SER A C 1
ATOM 735 O O . SER A 1 96 ? -4.537 -22.430 -8.008 1.00 54.59 96 SER A O 1
ATOM 737 N N . ALA A 1 97 ? -5.751 -21.566 -6.334 1.00 46.94 97 ALA A N 1
ATOM 738 C CA . ALA A 1 97 ? -7.034 -21.984 -6.893 1.00 46.94 97 ALA A CA 1
ATOM 739 C C . ALA A 1 97 ? -7.366 -21.217 -8.190 1.00 46.94 97 ALA A C 1
ATOM 741 O O . ALA A 1 97 ? -8.019 -21.757 -9.080 1.00 46.94 97 ALA A O 1
ATOM 742 N N . PHE A 1 98 ? -6.857 -19.988 -8.330 1.00 43.06 98 PHE A N 1
ATOM 743 C CA . PHE A 1 98 ? -7.064 -19.140 -9.504 1.00 43.06 98 PHE A CA 1
ATOM 744 C C . PHE A 1 98 ? -6.189 -19.543 -10.706 1.00 43.06 98 PHE A C 1
ATOM 746 O O . PHE A 1 98 ? -6.602 -19.374 -11.853 1.00 43.06 98 PHE A O 1
ATOM 753 N N . SER A 1 99 ? -5.001 -20.121 -10.486 1.00 41.53 99 SER A N 1
ATOM 754 C CA . SER A 1 99 ? -4.108 -20.554 -11.574 1.00 41.53 99 SER A CA 1
ATOM 755 C C . SER A 1 99 ? -4.488 -21.901 -12.203 1.00 41.53 99 SER A C 1
ATOM 757 O O . SER A 1 99 ? -4.140 -22.134 -13.358 1.00 41.53 99 SER A O 1
ATOM 759 N N . VAL A 1 100 ? -5.257 -22.754 -11.515 1.00 48.62 100 VAL A N 1
ATOM 760 C CA . VAL A 1 100 ? -5.738 -24.041 -12.067 1.00 48.62 100 VAL A CA 1
ATOM 761 C C . VAL A 1 100 ? -6.944 -23.872 -13.011 1.00 48.62 100 VAL A C 1
ATOM 763 O O . VAL A 1 100 ? -7.235 -24.761 -13.806 1.00 48.62 100 VAL A O 1
ATOM 766 N N . GLN A 1 101 ? -7.626 -22.721 -13.010 1.00 44.50 101 GLN A N 1
ATOM 767 C CA . GLN A 1 101 ? -8.828 -22.508 -13.835 1.00 44.50 101 GLN A CA 1
ATOM 768 C C . GLN A 1 101 ? -8.582 -21.861 -15.211 1.00 44.50 101 GLN A C 1
ATOM 770 O O . GLN A 1 101 ? -9.540 -21.648 -15.950 1.00 44.50 101 GLN A O 1
ATOM 775 N N . ARG A 1 102 ? -7.333 -21.594 -15.625 1.00 41.91 102 ARG A N 1
ATOM 776 C CA . ARG A 1 102 ? -7.052 -21.062 -16.982 1.00 41.91 102 ARG A CA 1
ATOM 777 C C . ARG A 1 102 ? -7.066 -22.100 -18.110 1.00 41.91 102 ARG A C 1
ATOM 779 O O . ARG A 1 102 ? -6.800 -21.742 -19.252 1.00 41.91 102 ARG A O 1
ATOM 786 N N . SER A 1 103 ? -7.428 -23.352 -17.842 1.00 40.22 103 SER A N 1
ATOM 787 C CA . SER A 1 103 ? -7.556 -24.374 -18.886 1.00 40.22 103 SER A CA 1
ATOM 788 C C . SER A 1 103 ? -8.711 -25.344 -18.628 1.00 40.22 103 SER A C 1
ATOM 790 O O . SER A 1 103 ? -8.494 -26.542 -18.515 1.00 40.22 103 SER A O 1
ATOM 792 N N . THR A 1 104 ? -9.950 -24.854 -18.546 1.00 41.81 104 THR A N 1
ATOM 793 C CA . THR A 1 104 ? -11.107 -25.630 -19.029 1.00 41.81 104 THR A CA 1
ATOM 794 C C . THR A 1 104 ? -12.079 -24.689 -19.729 1.00 41.81 104 THR A C 1
ATOM 796 O O . THR A 1 104 ? -12.586 -23.723 -19.168 1.00 41.81 104 THR A O 1
ATOM 799 N N . SER A 1 105 ? -12.248 -24.953 -21.015 1.00 38.38 105 SER A N 1
ATOM 800 C CA . SER A 1 105 ? -13.217 -24.358 -21.920 1.00 38.38 105 SER A CA 1
ATOM 801 C C . SER A 1 105 ? -14.638 -24.372 -21.352 1.00 38.38 105 SER A C 1
ATOM 803 O O . SER A 1 105 ? -15.051 -25.348 -20.731 1.00 38.38 105 SER A O 1
ATOM 805 N N . ALA A 1 106 ? -15.372 -23.299 -21.645 1.00 51.56 106 ALA A N 1
ATOM 806 C CA . ALA A 1 106 ? -16.819 -23.131 -21.559 1.00 51.56 106 ALA A CA 1
ATOM 807 C C . ALA A 1 106 ? -17.653 -24.395 -21.250 1.00 51.56 106 ALA A C 1
ATOM 809 O O . ALA A 1 106 ? -17.841 -25.258 -22.103 1.00 51.56 106 ALA A O 1
ATOM 810 N N . SER A 1 107 ? -18.283 -24.423 -20.075 1.00 42.47 107 SER A N 1
ATOM 811 C CA . SER A 1 107 ? -19.633 -24.977 -19.939 1.00 42.47 107 SER A CA 1
ATOM 812 C C . SER A 1 107 ? -20.382 -24.213 -18.843 1.00 42.47 107 SER A C 1
ATOM 814 O O . SER A 1 107 ? -19.811 -23.842 -17.819 1.00 42.47 107 SER A O 1
ATOM 816 N N . ALA A 1 108 ? -21.631 -23.865 -19.144 1.00 49.47 108 ALA A N 1
ATOM 817 C CA . ALA A 1 108 ? -22.500 -22.993 -18.361 1.00 49.47 108 ALA A CA 1
ATOM 818 C C . ALA A 1 108 ? -22.728 -23.495 -16.917 1.00 49.47 108 ALA A C 1
ATOM 820 O O . ALA A 1 108 ? -22.671 -24.702 -16.676 1.00 49.47 108 ALA A O 1
ATOM 821 N N . PRO A 1 109 ? -23.038 -22.607 -15.951 1.00 54.03 109 PRO A N 1
ATOM 822 C CA . PRO A 1 109 ? -23.393 -23.040 -14.603 1.00 54.03 109 PRO A CA 1
ATOM 823 C C . PRO A 1 109 ? -24.679 -23.889 -14.640 1.00 54.03 109 PRO A C 1
ATOM 825 O O . PRO A 1 109 ? -25.647 -23.483 -15.293 1.00 54.03 109 PRO A O 1
ATOM 828 N N . PRO A 1 110 ? -24.742 -25.043 -13.946 1.00 50.53 110 PRO A N 1
ATOM 829 C CA . PRO A 1 110 ? -25.981 -25.799 -13.844 1.00 50.53 110 PRO A CA 1
ATOM 830 C C . PRO A 1 110 ? -27.013 -24.969 -13.076 1.00 50.53 110 PRO A C 1
ATOM 832 O O . PRO A 1 110 ? -26.751 -24.453 -11.987 1.00 50.53 110 PRO A O 1
ATOM 835 N N . SER A 1 111 ? -28.189 -24.821 -13.678 1.00 54.69 111 SER A N 1
ATOM 836 C CA . SER A 1 111 ? -29.348 -24.158 -13.090 1.00 54.69 111 SER A CA 1
ATOM 837 C C . SER A 1 111 ? -29.691 -24.803 -11.738 1.00 54.69 111 SER A C 1
ATOM 839 O O . SER A 1 111 ? -29.670 -26.033 -11.637 1.00 54.69 111 SER A O 1
ATOM 841 N N . PRO A 1 112 ? -30.036 -24.028 -10.694 1.00 60.94 112 PRO A N 1
ATOM 842 C CA . PRO A 1 112 ? -30.508 -24.611 -9.443 1.00 60.94 112 PRO A CA 1
ATOM 843 C C . PRO A 1 112 ? -31.812 -25.388 -9.695 1.00 60.94 112 PRO A C 1
ATOM 845 O O . PRO A 1 112 ? -32.644 -24.928 -10.486 1.00 60.94 112 PRO A O 1
ATOM 848 N N . PRO A 1 113 ? -32.033 -26.547 -9.044 1.00 45.16 113 PRO A N 1
ATOM 849 C CA . PRO A 1 113 ? -33.276 -27.282 -9.206 1.00 45.16 113 PRO A CA 1
ATOM 850 C C . PRO A 1 113 ? -34.430 -26.403 -8.725 1.00 45.16 113 PRO A C 1
ATOM 852 O O . PRO A 1 113 ? -34.491 -26.001 -7.561 1.00 45.16 113 PRO A O 1
ATOM 855 N N . LEU A 1 114 ? -35.340 -26.097 -9.651 1.00 44.19 114 LEU A N 1
ATOM 856 C CA . LEU A 1 114 ? -36.631 -25.485 -9.377 1.00 44.19 114 LEU A CA 1
ATOM 857 C C . LEU A 1 114 ? -37.397 -26.404 -8.425 1.00 44.19 114 LEU A C 1
ATOM 859 O O . LEU A 1 114 ? -38.094 -27.329 -8.839 1.00 44.19 114 LEU A O 1
ATOM 863 N N . LEU A 1 115 ? -37.250 -26.158 -7.125 1.00 45.50 115 LEU A N 1
ATOM 864 C CA . LEU A 1 115 ? -38.048 -26.813 -6.107 1.00 45.50 115 LEU A CA 1
ATOM 865 C C . LEU A 1 115 ? -39.444 -26.192 -6.172 1.00 45.50 115 LEU A C 1
ATOM 867 O O . LEU A 1 115 ? -39.745 -25.168 -5.558 1.00 45.50 115 LEU A O 1
ATOM 871 N N . PHE A 1 116 ? -40.274 -26.806 -7.011 1.00 44.38 116 PHE A N 1
ATOM 872 C CA . PHE A 1 116 ? -41.681 -26.512 -7.222 1.00 44.38 116 PHE A CA 1
ATOM 873 C C . PHE A 1 116 ? -42.442 -26.716 -5.903 1.00 44.38 116 PHE A C 1
ATOM 875 O O . PHE A 1 116 ? -43.011 -27.774 -5.630 1.00 44.38 116 PHE A O 1
ATOM 882 N N . ARG A 1 117 ? -42.431 -25.699 -5.034 1.00 44.25 117 ARG A N 1
ATOM 883 C CA . ARG A 1 117 ? -43.238 -25.679 -3.813 1.00 44.25 117 ARG A CA 1
ATOM 884 C C . ARG A 1 117 ? -44.693 -25.458 -4.213 1.00 44.25 117 ARG A C 1
ATOM 886 O O . ARG A 1 117 ? -45.172 -24.334 -4.339 1.00 44.25 117 ARG A O 1
ATOM 893 N N . ARG A 1 118 ? -45.382 -26.577 -4.432 1.00 43.62 118 ARG A N 1
ATOM 894 C CA . ARG A 1 118 ? -46.826 -26.688 -4.646 1.00 43.62 118 ARG A CA 1
ATOM 895 C C . ARG A 1 118 ? -47.566 -25.814 -3.621 1.00 43.62 118 ARG A C 1
ATOM 897 O O . ARG A 1 118 ? -47.496 -26.067 -2.419 1.00 43.62 118 ARG A O 1
ATOM 904 N N . ARG A 1 119 ? -48.2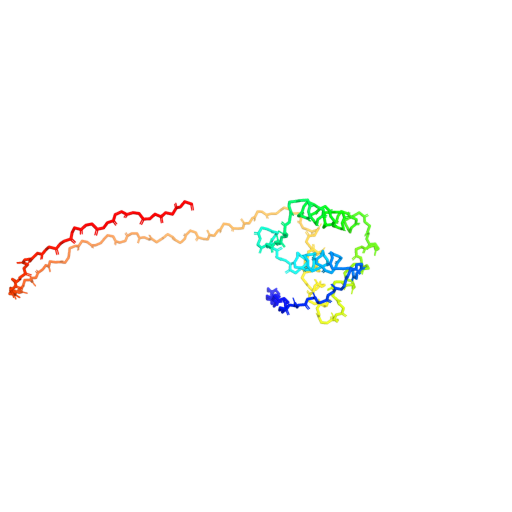89 -24.793 -4.095 1.00 50.78 119 ARG A N 1
ATOM 905 C CA . ARG A 1 119 ? -49.297 -24.078 -3.302 1.00 50.78 119 ARG A CA 1
ATOM 906 C C . ARG A 1 119 ? -50.349 -25.096 -2.857 1.00 50.78 119 ARG A C 1
ATOM 908 O O . ARG A 1 119 ? -51.129 -25.562 -3.681 1.00 50.78 119 ARG A O 1
ATOM 915 N N . ARG A 1 120 ? -50.399 -25.427 -1.567 1.00 45.28 120 ARG A N 1
ATOM 916 C CA . ARG A 1 120 ? -51.640 -25.911 -0.957 1.00 45.28 120 ARG A CA 1
ATOM 917 C C . ARG A 1 120 ? -52.347 -24.714 -0.342 1.00 45.28 120 ARG A C 1
ATOM 919 O O . ARG A 1 120 ? -52.027 -24.275 0.754 1.00 45.28 120 ARG A O 1
ATOM 926 N N . SER A 1 121 ? -53.269 -24.181 -1.134 1.00 50.22 121 SER A N 1
ATOM 927 C CA . SER A 1 121 ? -54.480 -23.541 -0.640 1.00 50.22 121 SER A CA 1
ATOM 928 C C . SER A 1 121 ? -55.207 -24.551 0.242 1.00 50.22 121 SER A C 1
ATOM 930 O O . SER A 1 121 ? -55.552 -25.620 -0.256 1.00 50.22 121 SER A O 1
ATOM 932 N N . LEU A 1 122 ? -55.409 -24.232 1.519 1.00 47.19 122 LEU A N 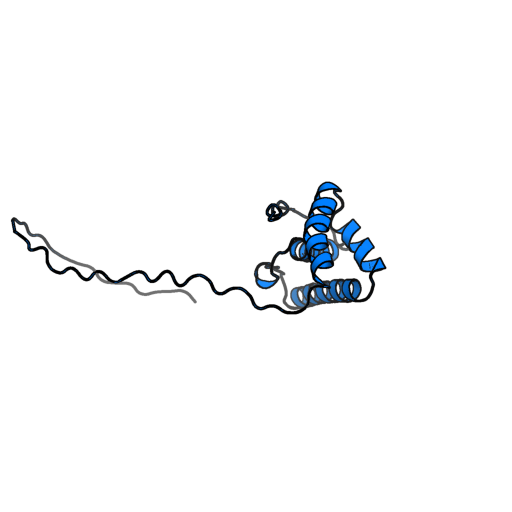1
ATOM 933 C CA . LEU A 1 122 ? -56.558 -24.720 2.267 1.00 47.19 122 LEU A CA 1
ATOM 934 C C . LEU A 1 122 ? -57.087 -23.582 3.138 1.00 47.19 122 LEU A C 1
ATOM 936 O O . LEU A 1 122 ? -56.399 -22.997 3.969 1.00 47.19 122 LEU A O 1
ATOM 940 N N . SER A 1 123 ? -58.323 -23.265 2.805 1.00 44.34 123 SER A N 1
ATOM 941 C CA . SER A 1 123 ? -59.282 -22.360 3.397 1.00 44.34 123 SER A CA 1
ATOM 942 C C . SER A 1 123 ? -59.626 -22.674 4.853 1.00 44.34 123 SER A C 1
ATOM 944 O O . SER A 1 123 ? -59.652 -23.835 5.248 1.00 44.34 123 SER A O 1
ATOM 946 N N . ALA A 1 124 ? -60.045 -21.610 5.543 1.00 45.56 124 ALA A N 1
ATOM 947 C CA . ALA A 1 124 ? -61.067 -21.576 6.587 1.00 45.56 124 ALA A CA 1
ATOM 948 C C . ALA A 1 124 ? -60.837 -22.441 7.836 1.00 45.56 124 ALA A C 1
ATOM 950 O O . ALA A 1 124 ? -61.161 -23.624 7.870 1.00 45.56 124 ALA A O 1
ATOM 951 N N . PHE A 1 125 ? -60.436 -21.781 8.925 1.00 39.34 125 PHE A N 1
ATOM 952 C CA . PHE A 1 125 ? -60.833 -22.223 10.256 1.00 39.34 125 PHE A CA 1
ATOM 953 C C . PHE A 1 125 ? -61.513 -21.068 10.993 1.00 39.34 125 PHE A C 1
ATOM 955 O O . PHE A 1 125 ? -60.964 -19.976 11.134 1.00 39.34 125 PHE A O 1
ATOM 962 N N . SER A 1 126 ? -62.767 -21.332 11.342 1.00 36.47 126 SER A N 1
ATOM 963 C CA . SER A 1 126 ? -63.743 -20.451 11.973 1.00 36.47 126 SER A CA 1
ATOM 964 C C . SER A 1 126 ? -63.421 -20.197 13.451 1.00 36.47 126 SER A C 1
ATOM 966 O O . SER A 1 126 ? -62.894 -21.076 14.130 1.00 36.47 126 SER A O 1
ATOM 968 N N . LEU A 1 127 ? -63.811 -19.010 13.938 1.00 43.31 127 LEU A N 1
ATOM 969 C CA . LEU A 1 127 ? -63.946 -18.638 15.359 1.00 43.31 127 LEU A CA 1
ATOM 970 C C . LEU A 1 127 ? -64.937 -19.560 16.114 1.00 43.31 127 LEU A C 1
ATOM 972 O O . LEU A 1 127 ? -65.755 -20.220 15.463 1.00 43.31 127 LEU A O 1
ATOM 976 N N . PRO A 1 128 ? -64.886 -19.603 17.466 1.00 49.88 128 PRO A N 1
ATOM 977 C CA . PRO A 1 128 ? -65.681 -18.694 18.331 1.00 49.88 128 PRO A CA 1
ATOM 978 C C . PRO A 1 128 ? -64.821 -18.042 19.448 1.00 49.88 128 PRO A C 1
ATOM 980 O O . PRO A 1 128 ? -63.872 -18.643 19.933 1.00 49.88 128 PRO A O 1
ATOM 983 N N . ALA A 1 129 ? -64.935 -16.740 19.734 1.00 41.28 129 ALA A N 1
ATOM 984 C CA . ALA A 1 129 ? -65.939 -16.032 20.551 1.00 41.28 129 ALA A CA 1
ATOM 985 C C . ALA A 1 129 ? -65.730 -16.151 22.078 1.00 41.28 129 ALA A C 1
ATOM 987 O O . ALA A 1 129 ? -65.877 -17.236 22.628 1.00 41.28 129 ALA A O 1
ATOM 988 N N . ALA A 1 130 ? -65.446 -14.999 22.714 1.00 40.88 130 ALA A N 1
ATOM 989 C CA . ALA A 1 130 ? -65.763 -14.560 24.092 1.00 40.88 130 ALA A CA 1
ATOM 990 C C . ALA A 1 130 ? -64.612 -13.698 24.658 1.00 40.88 130 ALA A C 1
ATOM 992 O O . ALA A 1 130 ? -63.456 -14.022 24.436 1.00 40.88 130 ALA A O 1
ATOM 993 N N . CYS A 1 131 ? -64.770 -12.670 25.489 1.00 33.06 131 CYS A N 1
ATOM 994 C CA . CYS A 1 131 ? -65.809 -11.695 25.825 1.00 33.06 131 CYS A CA 1
ATOM 995 C C . CYS A 1 131 ? -65.205 -10.865 26.991 1.00 33.06 131 CYS A C 1
ATOM 997 O O . CYS A 1 131 ? -64.444 -11.419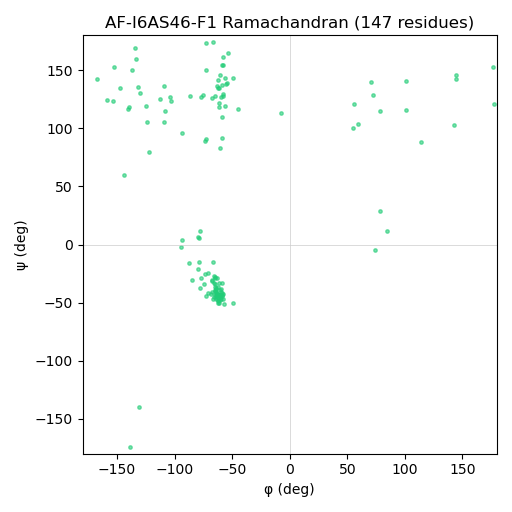 27.778 1.00 33.06 131 CYS A O 1
ATOM 999 N N . HIS A 1 132 ? -65.627 -9.601 27.142 1.00 39.56 132 HIS A N 1
ATOM 1000 C CA . HIS A 1 132 ? -65.348 -8.660 28.256 1.00 39.56 132 HIS A CA 1
ATOM 1001 C C . HIS A 1 132 ? -63.919 -8.082 28.324 1.00 39.56 132 HIS A C 1
ATOM 1003 O O . HIS A 1 132 ? -62.944 -8.810 28.328 1.00 39.56 132 HIS A O 1
ATOM 1009 N N . GLY A 1 133 ? -63.677 -6.775 28.428 1.00 35.81 133 GLY A N 1
ATOM 1010 C CA . GLY A 1 133 ? -64.533 -5.624 28.721 1.00 35.81 133 GLY A CA 1
ATOM 1011 C C . GLY A 1 133 ? -63.727 -4.612 29.557 1.00 35.81 133 GLY A C 1
ATOM 1012 O O . GLY A 1 133 ? -62.963 -5.020 30.421 1.00 35.81 133 GLY A O 1
ATOM 1013 N N . GLY A 1 134 ? -63.910 -3.306 29.314 1.00 38.31 134 GLY A N 1
ATOM 1014 C CA . GLY A 1 134 ? -63.389 -2.208 30.157 1.00 38.31 134 GLY A CA 1
ATOM 1015 C C . GLY A 1 134 ? -62.334 -1.343 29.454 1.00 38.31 134 GLY A C 1
ATOM 1016 O O . GLY A 1 134 ? -61.171 -1.707 29.394 1.00 38.31 134 GLY A O 1
ATOM 1017 N N . LYS A 1 135 ? -62.722 -0.291 28.719 1.00 41.56 135 LYS A N 1
ATOM 1018 C CA . LYS A 1 135 ? -62.939 1.096 29.195 1.00 41.56 135 LYS A CA 1
ATOM 1019 C C . LYS A 1 135 ? -61.723 1.695 29.924 1.00 41.56 135 LYS A C 1
ATOM 1021 O O . LYS A 1 135 ? -61.586 1.471 31.116 1.00 41.56 135 LYS A O 1
ATOM 1026 N N . HIS A 1 136 ? -60.931 2.524 29.238 1.00 40.00 136 HIS A N 1
ATOM 1027 C CA . HIS A 1 136 ? -60.656 3.915 29.641 1.00 40.00 136 HIS A CA 1
ATOM 1028 C C . HIS A 1 136 ? -59.665 4.596 28.678 1.00 40.00 136 HIS A C 1
ATOM 1030 O O . HIS A 1 136 ? -58.521 4.192 28.517 1.00 40.00 136 HIS A O 1
ATOM 1036 N N . THR A 1 137 ? -60.125 5.685 28.082 1.00 50.94 137 THR A N 1
ATOM 1037 C CA . THR A 1 137 ? -59.363 6.805 27.502 1.00 50.94 137 THR A CA 1
ATOM 1038 C C . THR A 1 137 ? -60.071 8.074 28.002 1.00 50.94 137 THR A C 1
ATOM 1040 O O . THR A 1 137 ? -61.230 7.935 28.412 1.00 50.94 137 THR A O 1
ATOM 1043 N N . PRO A 1 138 ? -59.561 9.315 27.865 1.00 57.78 138 PRO A N 1
ATOM 1044 C CA . PRO A 1 138 ? -58.230 9.859 27.512 1.00 57.78 138 PRO A CA 1
ATOM 1045 C C . PRO A 1 138 ? -57.870 10.951 28.591 1.00 57.78 138 PRO A C 1
ATOM 1047 O O . PRO A 1 138 ? -58.263 10.717 29.734 1.00 57.78 138 PRO A O 1
ATOM 1050 N N . PRO A 1 139 ? -57.268 12.153 28.352 1.00 56.28 139 PRO A N 1
ATOM 1051 C CA . PRO A 1 139 ? -56.547 12.714 27.193 1.00 56.28 139 PRO A CA 1
ATOM 1052 C C . PRO A 1 139 ? -55.268 13.546 27.522 1.00 56.28 139 PRO A C 1
ATOM 1054 O O . PRO A 1 139 ? -54.889 13.715 28.673 1.00 56.28 139 PRO A O 1
ATOM 1057 N N . LEU A 1 140 ? -54.710 14.148 26.453 1.00 43.47 140 LEU A N 1
ATOM 1058 C CA . LEU A 1 140 ? -53.956 15.423 26.359 1.00 43.47 140 LEU A CA 1
ATOM 1059 C C . LEU A 1 140 ? -52.416 15.401 26.279 1.00 43.47 140 LEU A C 1
ATOM 1061 O O . LEU A 1 140 ? -51.728 15.116 27.247 1.00 43.47 140 LEU A O 1
ATOM 1065 N N . ALA A 1 141 ? -51.925 15.874 25.119 1.00 42.72 141 ALA A N 1
ATOM 1066 C CA . ALA A 1 141 ? -51.054 17.056 24.909 1.00 42.72 141 ALA A CA 1
ATOM 1067 C C . ALA A 1 141 ? -50.015 16.770 23.797 1.00 42.72 141 ALA A C 1
ATOM 1069 O O . ALA A 1 141 ? -49.177 15.893 23.930 1.00 42.72 141 ALA A O 1
ATOM 1070 N N . ARG A 1 142 ? -50.194 17.272 22.565 1.00 38.03 142 ARG A N 1
ATOM 1071 C CA . ARG A 1 142 ? -49.740 18.576 22.015 1.00 38.03 142 ARG A CA 1
ATOM 1072 C C . ARG A 1 142 ? -48.222 18.841 22.111 1.00 38.03 142 ARG A C 1
ATOM 1074 O O . ARG A 1 142 ? -47.722 19.082 23.196 1.00 38.03 142 ARG A O 1
ATOM 1081 N N . HIS A 1 143 ? -47.632 19.042 20.918 1.00 40.31 143 HIS A N 1
ATOM 1082 C CA . HIS A 1 143 ? -46.365 19.741 20.600 1.00 40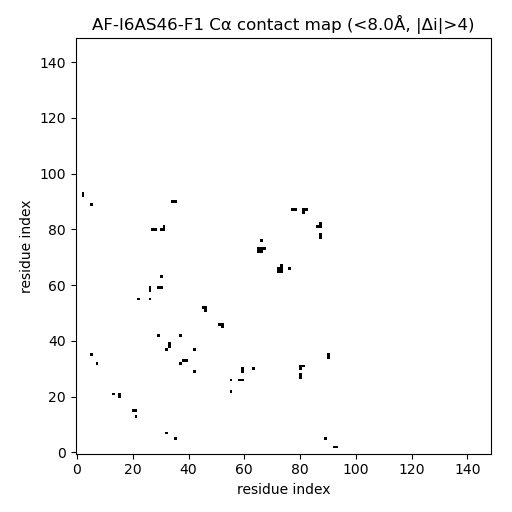.31 143 HIS A CA 1
ATOM 1083 C C . HIS A 1 143 ? -45.079 18.997 21.041 1.00 40.31 143 HIS A C 1
ATOM 1085 O O . HIS A 1 143 ? -45.055 18.376 22.083 1.00 40.31 143 HIS A O 1
ATOM 1091 N N . ALA A 1 144 ? -43.978 18.948 20.285 1.00 45.19 144 ALA A N 1
ATOM 1092 C CA . ALA A 1 144 ? -43.406 19.967 19.419 1.00 45.19 144 ALA A CA 1
ATOM 1093 C C . ALA A 1 144 ? -42.581 19.375 18.253 1.00 45.19 144 ALA A C 1
ATOM 1095 O O . ALA A 1 144 ? -42.014 18.289 18.326 1.00 45.19 144 ALA A O 1
ATOM 1096 N N . ARG A 1 145 ? -42.536 20.165 17.176 1.00 43.47 145 ARG A N 1
ATOM 1097 C CA . ARG A 1 145 ? -41.547 20.151 16.087 1.00 43.47 145 ARG A CA 1
ATOM 1098 C C . ARG A 1 145 ? -40.168 20.590 16.610 1.00 43.47 145 ARG A C 1
ATOM 1100 O O . ARG A 1 145 ? -40.132 21.161 17.693 1.00 43.47 145 ARG A O 1
ATOM 1107 N N . GLN A 1 146 ? -39.149 20.505 15.734 1.00 44.91 146 GLN A N 1
ATOM 1108 C CA . GLN A 1 146 ? -37.766 21.043 15.815 1.00 44.91 146 GLN A CA 1
ATOM 1109 C C . GLN A 1 146 ? -36.719 19.989 16.209 1.00 44.91 146 GLN A C 1
ATOM 1111 O O . GLN A 1 146 ? -36.996 19.156 17.054 1.00 44.91 146 GLN A O 1
ATOM 1116 N N . PHE A 1 147 ? -35.498 19.925 15.677 1.00 44.38 147 PHE A N 1
ATOM 1117 C CA . PHE A 1 147 ? -34.701 20.719 14.730 1.00 44.38 147 PHE A CA 1
ATOM 1118 C C . PHE A 1 147 ? -33.507 19.798 14.381 1.00 44.38 147 PHE A C 1
ATOM 1120 O O . PHE A 1 147 ? -33.008 19.154 15.295 1.00 44.38 147 PHE A O 1
ATOM 1127 N N . PHE A 1 148 ? -32.997 19.752 13.149 1.00 42.47 148 PHE A N 1
ATOM 1128 C CA . PHE A 1 148 ? -31.549 19.599 12.933 1.00 42.47 148 PHE A CA 1
ATOM 1129 C C . PHE A 1 148 ? -31.188 20.211 11.581 1.00 42.47 148 PHE A C 1
ATOM 1131 O O . PHE A 1 148 ? -31.804 19.914 10.557 1.00 42.47 148 PHE A O 1
ATOM 1138 N N . ARG A 1 149 ? -30.258 21.156 11.661 1.00 48.72 149 ARG A N 1
ATOM 1139 C CA . ARG A 1 149 ? -29.650 21.927 10.586 1.00 48.72 149 ARG A CA 1
ATOM 1140 C C . ARG A 1 149 ? -28.267 21.348 10.323 1.00 48.72 149 ARG A C 1
ATOM 1142 O O . ARG A 1 149 ? -27.689 20.823 11.302 1.00 48.72 149 ARG A O 1
#

Secondary structure (DSSP, 8-state):
-PPPPPPPPPP------TTS-HHHHHHHHHHHHHHTT--GGG-----SSHHHHHHHHHHHHHHHHHHHH-HHHHHHHHHHH--SHHHHHHHHHHHHHHHGGGG----PPPPPP------------------------------------

Sequence (149 aa):
MNPPPLQPPGHRMILASAGSGKTYALTNRFVQLLALGAAPERIVALTFTRKAAGEFSDEILKKLARAAADPDYASTLARELFPDDAQRRLFKAQHSAFSVQRSTSASAPPSPPLLFRRRRSLSAFSLPAACHGGKHTPPLARHARQFFR

=== Feature glossary ===
A reading guide for the features in this record.

Start from the sequence.

  · This is the polypeptide sequence — one letter per residue, N-terminus first. Length ranges from a few dozen residues for small domains to over a thousand for large multi-domain proteins.

Fold it, and you get atomic coordinates and the backbone conformation that goes with them.

  · Structure coordinates are given as an mmCIF _atom_site loop: one row per atom with element, residue name, chain id, sequence number, and x/y/z position in Å. Only the four main-chain atoms per residue are included here; side chains are omitted to keep the record compact.

  · Backbone dihedral angles. Every residue except chain termini has a φ (preceding-C → N → Cα → C) and a ψ (N → Cα → C → next-N). They are reported in degrees following the IUPAC sign convention. Secondary structure is essentially a statement about which (φ, ψ) basin each residue occupies.

  · The SS8 string is DSSP's per-residue secondary-structure call. α-helix (H) means an i→i+4 H-bond ladder; β-strand (E) means the residue participates in a β-sheet; 3₁₀ (G) and π (I) are tighter and wider helices; T/S are turns/bends; '-' is loop.

  · SS3 is a coarse helix/strand/coil call (letters a/b/c) made by the P-SEA algorithm from inter-Cα distances and dihedrals. It is less detailed than DSSP but needs only Cα positions.

Summarize the fold with a handful of shape descriptors and a per-residue structural alphabet.

  · Radius of gyration (Rg) is the root-mean-square distance of Cα atoms from their centroid — a single number for overall size and compactness. A globular domain of N residues has Rg ≈ 2.2·N^0.38 Å; an extended or disordered chain has a much larger Rg. The Cα contact count is the number of residue pairs whose Cα atoms are within 8 Å and are more than four positions apart in sequence — a standard proxy for tertiary packing density. The bounding box is the smallest axis-aligned box enclosing all Cα atoms.

  · The Foldseek 3Di string encodes local tertiary geometry as a 20-letter alphabet — one character per residue — derived from the relative positions of nearby Cα atoms. Unlike the amino-acid sequence, 3Di is a direct function of the 3D structure, so two proteins with the same fold have similar 3Di strings even at low sequence identity.

  · Solvent-accessible surface area (SASA) is the area in Å² traced out by the centre of a 1.4 Å probe sphere (a water molecule) rolled over the protein's van der Waals surface (Shrake–Rupley / Lee–Richards construction). Buried residues have near-zero SASA; fully exposed residues can exceed 200 Å². The total SASA scales roughly with the number of surface residues.

Ask how reliable the model is.

  · pLDDT (predicted Local Distance Difference Test) is AlphaFold's per-residue confidence score, ranging from 0 to 100. Values above 90 indicate high confidence (typically well-packed cores); 70–90 is confident; 50–70 low confidence; below 50 usually means the region is disordered or the prediction is unreliable there. AlphaFold stores pLDDT in the mmCIF B-factor column.

  · B-factor (Debye–Waller factor) reflects atomic displacement in the crystal lattice. It is an experimental observable (units Å²), not a prediction; low values mean the atom is pinned down, high values mean it moves or is heterogeneous across the crystal.

  · Predicted Aligned Error (PAE) is an AlphaFold confidence matrix: entry (i, j) is the expected error in the position of residue j, in ångströms, when the prediction is superimposed on the true structure at residue i. Low PAE within a block of residues means that block is internally rigid and well-predicted; high PAE between two blocks means their relative placement is uncertain even if each block individually is confident.

Place it in context: what it resembles, what it is annotated as, and how it looks.

  · Nearest PDB neighbors are the top structural matches found by Foldseek when searching this structure against the entire Protein Data Bank. Each hit reports a TM-score (0 to 1; >0.5 almost always implies the same fold) and an E-value. These are *structural* homologs — they may share no detectable sequence similarity.

  · Functional annotations link the protein to curated databases. InterPro entries identify conserved domains and families by matching the sequence against member-database signatures (Pfam, PROSITE, CDD, …). Gene Ontology (GO) terms describe molecular function, biological process, and cellular component in a controlled vocabulary. CATH places the structure in a hierarchical fold classification (Class/Architecture/Topology/Homologous-superfamily). The organism is the source species.

  · Three diagnostic plots accompany the record. The Cα contact map visualizes the tertiary structure as a 2D adjacency matrix (8 Å cutoff, sequence-local contacts suppressed). The Ramachandran plot shows the distribution of backbone (φ, ψ) torsions, with points in the α and β basins reflecting secondary structure content. The PAE plot shows AlphaFold's inter-residue confidence as a color matrix.

  · Six rendered views show the 3D structure from the faces of a cube — i.e. along ±x, ±y, ±z. Rendering representation is drawn randomly per protein from cartoon (secondary-structure ribbons), sticks (backbone bonds), or molecular surface; coloring is either N→C rainbow (blue at the N-terminus through red at the C-terminus) or one color per chain.